Protein AF-A0A521L3Q2-F1 (afdb_monomer)

Foldseek 3Di:
DPDPVVVVVVVVVVVVPPCPVPDPPDPDDDDAPVCVVCCVVVVDPDPVVVADPDHDDDPDDPDPPPDDDHDDDDDDDDPDPVCVCVVVVVPDWDQWDADPVRDIDGTPDPDDDDD

Solvent-accessible surface area (backbone atoms only — not comparable to full-atom values): 8146 Å² total; per-residue (Å²): 144,87,64,71,67,64,54,54,55,54,54,56,59,61,67,68,66,56,74,88,77,67,66,78,79,75,74,84,81,76,74,57,76,94,47,46,66,41,35,74,72,64,79,34,78,54,59,81,76,69,53,62,97,80,65,91,76,86,86,76,63,98,56,94,79,60,83,84,78,91,79,89,80,90,88,77,92,68,97,47,86,78,53,60,60,51,57,58,71,75,68,64,85,50,57,63,43,67,48,99,86,69,43,83,40,60,53,78,36,94,69,85,81,86,132

Mean predicted aligned error: 10.84 Å

Secondary structure (DSSP, 8-state):
--SHHHHHHHHHHHHS--GGG-PPPPPPPPPPGGGHHHHHTTSS--HHHHS-SS-------SSTT-SPPS--------S-GGGGGHHHHHS---SEEE-TTS-EEESSSS-----

Sequence (115 aa):
MMKRRALTTALLLGLAAGPALAADPLPAMKETPSLAEQVKSGALPAVDKRIPQQPQVVKQFYGGDGPGQQGGQLNMLVASARDTRLMTIYSYTRLIVHDPDFKLKSDILESYTDK

Radius of gyration: 23.36 Å; Cα contacts (8 Å, |Δi|>4): 47; chains: 1; bounding box: 37×84×39 Å

pLDDT: mean 82.47, std 15.91, range [48.72, 98.25]

Structure (mmCIF, N/CA/C/O backbone):
data_AF-A0A521L3Q2-F1
#
_entry.id   AF-A0A521L3Q2-F1
#
loop_
_atom_site.group_PDB
_atom_site.id
_atom_site.type_symbol
_atom_site.label_atom_id
_atom_site.label_alt_id
_atom_site.label_comp_id
_atom_site.label_asym_id
_atom_site.label_entity_id
_atom_site.label_seq_id
_atom_site.pdbx_PDB_ins_code
_atom_site.Cartn_x
_atom_site.Cartn_y
_atom_site.Cartn_z
_atom_site.occupancy
_atom_site.B_iso_or_equiv
_atom_site.auth_seq_id
_atom_site.auth_comp_id
_atom_site.auth_asym_id
_atom_site.auth_atom_id
_atom_site.pdbx_PDB_model_num
ATOM 1 N N . MET A 1 1 ? -6.555 -62.431 17.853 1.00 50.84 1 MET A N 1
ATOM 2 C CA . MET A 1 1 ? -5.619 -62.106 16.749 1.00 50.84 1 MET A CA 1
ATOM 3 C C . MET A 1 1 ? -6.270 -61.169 15.710 1.00 50.84 1 MET A C 1
ATOM 5 O O . MET A 1 1 ? -6.278 -61.483 14.536 1.00 50.84 1 MET A O 1
ATOM 9 N N . MET A 1 2 ? -6.802 -60.000 16.112 1.00 52.44 2 MET A N 1
ATOM 10 C CA . MET A 1 2 ? -7.461 -59.015 15.216 1.00 52.44 2 MET A CA 1
ATOM 11 C C . MET A 1 2 ? -7.287 -57.573 15.750 1.00 52.44 2 MET A C 1
ATOM 13 O O . MET A 1 2 ? -8.254 -56.875 16.012 1.00 52.44 2 MET A O 1
ATOM 17 N N . LYS A 1 3 ? -6.047 -57.128 16.002 1.00 56.25 3 LYS A N 1
ATOM 18 C CA . LYS A 1 3 ? -5.762 -55.724 16.399 1.00 56.25 3 LYS A CA 1
ATOM 19 C C . LYS A 1 3 ? -4.615 -55.061 15.624 1.00 56.25 3 LYS A C 1
ATOM 21 O O . LYS A 1 3 ? -4.446 -53.854 15.694 1.00 56.25 3 LYS A O 1
ATOM 26 N N . ARG A 1 4 ? -3.855 -55.828 14.829 1.00 55.00 4 ARG A N 1
ATOM 27 C CA . ARG A 1 4 ? -2.707 -55.317 14.053 1.00 55.00 4 ARG A CA 1
ATOM 28 C C . ARG A 1 4 ? -3.101 -54.684 12.711 1.00 55.00 4 ARG A C 1
ATOM 30 O O . ARG A 1 4 ? -2.401 -53.798 12.241 1.00 55.00 4 ARG A O 1
ATOM 37 N N . ARG A 1 5 ? -4.234 -55.104 12.129 1.00 52.97 5 ARG A N 1
ATOM 38 C CA . ARG A 1 5 ? -4.758 -54.574 10.854 1.00 52.97 5 ARG A CA 1
ATOM 39 C C . ARG A 1 5 ? -5.469 -53.224 11.010 1.00 52.97 5 ARG A C 1
ATOM 41 O O . ARG A 1 5 ? -5.335 -52.372 10.153 1.00 52.97 5 ARG A O 1
ATOM 48 N N . ALA A 1 6 ? -6.145 -52.997 12.139 1.00 53.88 6 ALA A N 1
ATOM 49 C CA . ALA A 1 6 ? -6.773 -51.705 12.435 1.00 53.88 6 ALA A CA 1
ATOM 50 C C . ALA A 1 6 ? -5.733 -50.595 12.688 1.00 53.88 6 ALA A C 1
ATOM 52 O O . ALA A 1 6 ? -5.931 -49.452 12.291 1.00 53.88 6 ALA A O 1
ATOM 53 N N . LEU A 1 7 ? -4.595 -50.951 13.295 1.00 54.06 7 LEU A N 1
ATOM 54 C CA . LEU A 1 7 ? -3.506 -50.016 13.583 1.00 54.06 7 LEU A CA 1
ATOM 55 C C . LEU A 1 7 ? -2.762 -49.570 12.310 1.00 54.06 7 LEU A C 1
ATOM 57 O O . LEU A 1 7 ? -2.320 -48.431 12.220 1.00 54.06 7 LEU A O 1
ATOM 61 N N . THR A 1 8 ? -2.653 -50.449 11.308 1.00 54.25 8 THR A N 1
ATOM 62 C CA . THR A 1 8 ? -1.982 -50.149 10.031 1.00 54.25 8 THR A CA 1
ATOM 63 C C . THR A 1 8 ? -2.840 -49.278 9.113 1.00 54.25 8 THR A C 1
ATOM 65 O O . THR A 1 8 ? -2.302 -48.382 8.467 1.00 54.25 8 THR A O 1
ATOM 68 N N . THR A 1 9 ? -4.166 -49.447 9.113 1.00 54.66 9 THR A N 1
ATOM 69 C CA . THR A 1 9 ? -5.074 -48.558 8.366 1.00 54.66 9 THR A CA 1
ATOM 70 C C . THR A 1 9 ? -5.134 -47.148 8.968 1.00 54.66 9 THR A C 1
ATOM 72 O O . THR A 1 9 ? -5.147 -46.172 8.225 1.00 54.66 9 THR A O 1
ATOM 75 N N . ALA A 1 10 ? -5.096 -47.011 10.300 1.00 55.41 10 ALA A N 1
ATOM 76 C CA . ALA A 1 10 ? -5.070 -45.702 10.962 1.00 55.41 10 ALA A CA 1
ATOM 77 C C . ALA A 1 10 ? -3.759 -44.927 10.710 1.00 55.41 10 ALA A C 1
ATOM 79 O O . ALA A 1 10 ? -3.780 -43.708 10.557 1.00 55.41 10 ALA A O 1
ATOM 80 N N . LEU A 1 11 ? -2.627 -45.632 10.603 1.00 54.66 11 LEU A N 1
ATOM 81 C CA . LEU A 1 11 ? -1.327 -45.022 10.312 1.00 54.66 11 LEU A CA 1
ATOM 82 C C . LEU A 1 11 ? -1.213 -44.545 8.851 1.00 54.66 11 LEU A C 1
ATOM 84 O O . LEU A 1 11 ? -0.593 -43.518 8.587 1.00 54.66 11 LEU A O 1
ATOM 88 N N . LEU A 1 12 ? -1.861 -45.243 7.910 1.00 53.38 12 LEU A N 1
ATOM 89 C CA . LEU A 1 12 ? -1.914 -44.853 6.494 1.00 53.38 12 LEU A CA 1
ATOM 90 C C . LEU A 1 12 ? -2.862 -43.670 6.227 1.00 53.38 12 LEU A C 1
ATOM 92 O O . LEU A 1 12 ? -2.578 -42.870 5.340 1.00 53.38 12 LEU A O 1
ATOM 96 N N . LEU A 1 13 ? -3.933 -43.499 7.015 1.00 54.69 13 LEU A N 1
ATOM 97 C CA . LEU A 1 13 ? -4.765 -42.286 6.957 1.00 54.69 13 LEU A CA 1
ATOM 98 C C . LEU A 1 13 ? -4.086 -41.061 7.592 1.00 54.69 13 LEU A C 1
ATOM 100 O O . LEU A 1 13 ? -4.326 -39.944 7.142 1.00 54.69 13 LEU A O 1
ATOM 104 N N . GLY A 1 14 ? -3.219 -41.253 8.592 1.00 52.31 14 GLY A N 1
ATOM 105 C CA . GLY A 1 14 ? -2.440 -40.163 9.192 1.00 52.31 14 GLY A CA 1
ATOM 106 C C . GLY A 1 14 ? -1.348 -39.605 8.272 1.00 52.31 14 GLY A C 1
ATOM 107 O O . GLY A 1 14 ? -1.064 -38.413 8.321 1.00 52.31 14 GLY A O 1
ATOM 108 N N . LEU A 1 15 ? -0.769 -40.438 7.397 1.00 54.28 15 LEU A N 1
ATOM 109 C CA . LEU A 1 15 ? 0.277 -40.027 6.446 1.00 54.28 15 LEU A CA 1
ATOM 110 C C . LEU A 1 15 ? -0.263 -39.397 5.149 1.00 54.28 15 LEU A C 1
ATOM 112 O O . LEU A 1 15 ? 0.497 -38.760 4.424 1.00 54.28 15 LEU A O 1
ATOM 116 N N . ALA A 1 16 ? -1.554 -39.569 4.850 1.00 49.22 16 ALA A N 1
ATOM 117 C CA . ALA A 1 16 ? -2.207 -38.953 3.692 1.00 49.22 16 ALA A CA 1
ATOM 118 C C . ALA A 1 16 ? -2.660 -37.502 3.956 1.00 49.22 16 ALA A C 1
ATOM 120 O O . ALA A 1 16 ? -3.004 -36.785 3.017 1.00 49.22 16 ALA A O 1
ATOM 121 N N . ALA A 1 17 ? -2.616 -37.043 5.211 1.00 49.03 17 ALA A N 1
ATOM 122 C CA . ALA A 1 17 ? -2.734 -35.632 5.560 1.00 49.03 17 ALA A CA 1
ATOM 123 C C . ALA A 1 17 ? -1.391 -34.929 5.296 1.00 49.03 17 ALA A C 1
ATOM 125 O O . ALA A 1 17 ? -0.656 -34.567 6.213 1.00 49.03 17 ALA A O 1
ATOM 126 N N . GLY A 1 18 ? -1.041 -34.786 4.015 1.00 53.84 18 GLY A N 1
ATOM 127 C CA . GLY A 1 18 ? 0.060 -33.921 3.594 1.00 53.84 18 GLY A CA 1
ATOM 128 C C . GLY A 1 18 ? -0.156 -32.470 4.057 1.00 53.84 18 GLY A C 1
ATOM 129 O O . GLY A 1 18 ? -1.248 -32.124 4.513 1.00 53.84 18 GLY A O 1
ATOM 130 N N . PRO A 1 19 ? 0.849 -31.587 3.913 1.00 51.62 19 PRO A N 1
ATOM 131 C CA . PRO A 1 19 ? 0.855 -30.215 4.441 1.00 51.62 19 PRO A CA 1
ATOM 132 C C . PRO A 1 19 ? -0.179 -29.261 3.806 1.00 51.62 19 PRO A C 1
ATOM 134 O O . PRO A 1 19 ? -0.046 -28.050 3.922 1.00 51.62 19 PRO A O 1
ATOM 137 N N . ALA A 1 20 ? -1.250 -29.769 3.194 1.00 49.12 20 ALA A N 1
ATOM 138 C CA . ALA A 1 20 ? -2.369 -28.991 2.666 1.00 49.12 20 ALA A CA 1
ATOM 139 C C . ALA A 1 20 ? -3.070 -28.111 3.725 1.00 49.12 20 ALA A C 1
ATOM 141 O O . ALA A 1 20 ? -3.824 -27.215 3.362 1.00 49.12 20 ALA A O 1
ATOM 142 N N . LEU A 1 21 ? -2.817 -28.341 5.020 1.00 50.66 21 LEU A N 1
ATOM 143 C CA . LEU A 1 21 ? -3.310 -27.516 6.131 1.00 50.66 21 LEU A CA 1
ATOM 144 C C . LEU A 1 21 ? -2.233 -26.646 6.795 1.00 50.66 21 LEU A C 1
ATOM 146 O O . LEU A 1 21 ? -2.537 -25.925 7.742 1.00 50.66 21 LEU A O 1
ATOM 150 N N . ALA A 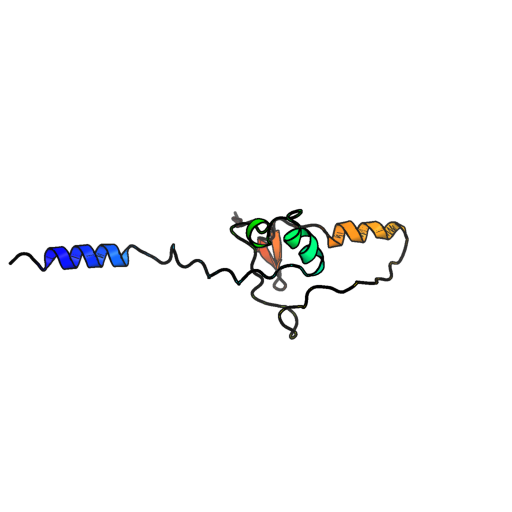1 22 ? -0.989 -26.677 6.316 1.00 48.72 22 ALA A N 1
ATOM 151 C CA . ALA A 1 22 ? 0.064 -25.783 6.786 1.00 48.72 22 ALA A CA 1
ATOM 152 C C . ALA A 1 22 ? 0.001 -24.452 6.020 1.00 48.72 22 ALA A C 1
ATOM 154 O O . ALA A 1 22 ? 0.951 -24.058 5.348 1.00 48.72 22 ALA A O 1
ATOM 155 N N . ALA A 1 23 ? -1.143 -23.767 6.089 1.00 58.88 23 ALA A N 1
ATOM 156 C CA . ALA A 1 23 ? -1.144 -22.341 5.806 1.00 58.88 23 ALA A CA 1
ATOM 157 C C . ALA A 1 23 ? -0.328 -21.672 6.920 1.00 58.88 23 ALA A C 1
ATOM 159 O O . ALA A 1 23 ? -0.607 -21.902 8.100 1.00 58.88 23 ALA A O 1
ATOM 160 N N . ASP A 1 24 ? 0.691 -20.888 6.557 1.00 62.97 24 ASP A N 1
ATOM 161 C CA . ASP A 1 24 ? 1.400 -20.046 7.522 1.00 62.97 24 ASP A CA 1
ATOM 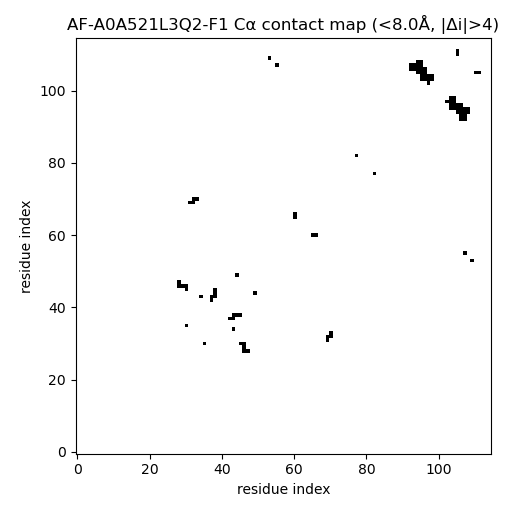162 C C . ASP A 1 24 ? 0.342 -19.262 8.321 1.00 62.97 24 ASP A C 1
ATOM 164 O O . ASP A 1 24 ? -0.524 -18.629 7.704 1.00 62.97 24 ASP A O 1
ATOM 168 N N . PRO A 1 25 ? 0.347 -19.314 9.668 1.00 67.19 25 PRO A N 1
ATOM 169 C CA . PRO A 1 25 ? -0.638 -18.588 10.450 1.00 67.19 25 PRO A CA 1
ATOM 170 C C . PRO A 1 25 ? -0.542 -17.107 10.092 1.00 67.19 25 PRO A C 1
ATOM 172 O O . PRO A 1 25 ? 0.529 -16.501 10.196 1.00 67.19 25 PRO A O 1
ATOM 175 N N . LEU A 1 26 ? -1.660 -16.533 9.640 1.00 73.94 26 LEU A N 1
ATOM 176 C CA . LEU A 1 26 ? -1.709 -15.114 9.325 1.00 73.94 26 LEU A CA 1
ATOM 177 C C . LEU A 1 26 ? -1.312 -14.313 10.572 1.00 73.94 26 LEU A C 1
ATOM 179 O O . LEU A 1 26 ? -1.755 -14.642 11.679 1.00 73.94 26 LEU A O 1
ATOM 183 N N . PRO A 1 27 ? -0.483 -13.266 10.419 1.00 81.25 27 PRO A N 1
ATOM 184 C CA . PRO A 1 27 ? -0.119 -12.424 11.544 1.00 81.25 27 PRO A CA 1
ATOM 185 C C . PRO A 1 27 ? -1.377 -11.796 12.149 1.00 81.25 27 PRO A C 1
ATOM 187 O O . PRO A 1 27 ? -2.348 -11.512 11.446 1.00 81.25 27 PRO A O 1
ATOM 190 N N . ALA A 1 28 ? -1.354 -11.558 13.462 1.00 86.81 28 ALA A N 1
ATOM 191 C CA . ALA A 1 28 ? -2.440 -10.857 14.131 1.00 86.81 28 ALA A CA 1
ATOM 192 C C . ALA A 1 28 ? -2.646 -9.484 13.475 1.00 86.81 28 ALA A C 1
ATOM 194 O O . ALA A 1 28 ? -1.728 -8.661 13.423 1.00 86.81 28 ALA A O 1
ATOM 195 N N . MET A 1 29 ? -3.852 -9.251 12.960 1.00 90.88 29 MET A N 1
ATOM 196 C CA . MET A 1 29 ? -4.160 -8.018 12.247 1.00 90.88 29 MET A CA 1
ATOM 197 C C . MET A 1 29 ? -4.175 -6.843 13.222 1.00 90.88 29 MET A C 1
ATOM 199 O O . MET A 1 29 ? -4.830 -6.886 14.265 1.00 90.88 29 MET A O 1
ATOM 203 N N . LYS A 1 30 ? -3.452 -5.780 12.871 1.00 92.31 30 LYS A N 1
ATOM 204 C CA . LYS A 1 30 ? -3.400 -4.534 13.635 1.00 92.31 30 LYS A CA 1
ATOM 205 C C . LYS A 1 30 ? -4.273 -3.490 12.951 1.00 92.31 30 LYS A C 1
ATOM 207 O O . LYS A 1 30 ? -4.126 -3.251 11.758 1.00 92.31 30 LYS A O 1
ATOM 212 N N . GLU A 1 31 ? -5.163 -2.867 13.715 1.00 94.50 31 GLU A N 1
ATOM 213 C CA . GLU A 1 31 ? -6.031 -1.809 13.199 1.00 94.50 31 GLU A CA 1
ATOM 214 C C . GLU A 1 31 ? -5.229 -0.543 12.834 1.00 94.50 31 GLU A C 1
ATOM 216 O O . GLU A 1 31 ? -4.236 -0.202 13.489 1.00 94.50 31 GLU A O 1
ATOM 221 N N . THR A 1 32 ? -5.671 0.162 11.792 1.00 94.88 32 THR A N 1
ATOM 222 C CA . THR A 1 32 ? -5.126 1.451 11.364 1.00 94.88 32 THR A CA 1
ATOM 223 C C . THR A 1 32 ? -5.585 2.543 12.340 1.00 94.88 32 THR A C 1
ATOM 225 O O . THR A 1 32 ? -6.790 2.758 12.479 1.00 94.88 32 THR A O 1
ATOM 228 N N . PRO A 1 33 ? -4.669 3.290 12.991 1.00 95.75 33 PRO A N 1
ATOM 229 C CA . PRO A 1 33 ? -5.037 4.275 14.013 1.00 95.75 33 PRO A CA 1
ATOM 230 C C . PRO A 1 33 ? -6.058 5.323 13.551 1.00 95.75 33 PRO A C 1
ATOM 232 O O . PRO A 1 33 ? -6.973 5.650 14.298 1.00 95.75 33 PRO A O 1
ATOM 235 N N . SER A 1 34 ? -5.952 5.802 12.307 1.00 95.56 34 SER A N 1
ATOM 236 C CA . SER A 1 34 ? -6.889 6.783 11.738 1.00 95.56 34 SER A CA 1
ATOM 237 C C . SER A 1 34 ? -8.302 6.237 11.498 1.00 95.56 34 SER A C 1
ATOM 239 O O . SER A 1 34 ? -9.224 7.026 11.318 1.00 95.56 34 SER A O 1
ATOM 241 N N . LEU A 1 35 ? -8.490 4.912 11.503 1.00 96.75 35 LEU A N 1
ATOM 242 C CA . LEU A 1 35 ? -9.784 4.250 11.292 1.00 96.75 35 LEU A CA 1
ATOM 243 C C . LEU A 1 35 ? -10.419 3.750 12.600 1.00 96.75 35 LEU A C 1
ATOM 245 O O . LEU A 1 35 ? -11.581 3.344 12.605 1.00 96.75 35 LEU A O 1
ATOM 249 N N . ALA A 1 36 ? -9.690 3.791 13.719 1.00 96.44 36 ALA A N 1
ATOM 250 C CA . ALA A 1 36 ? -10.103 3.172 14.978 1.00 96.44 36 ALA A CA 1
ATOM 251 C C . ALA A 1 36 ? -11.444 3.705 15.515 1.00 96.44 36 ALA A C 1
ATOM 253 O O . ALA A 1 36 ? -12.255 2.933 16.027 1.00 96.44 36 ALA A O 1
ATOM 254 N N . GLU A 1 37 ? -11.712 5.007 15.374 1.00 97.62 37 GLU A N 1
ATOM 255 C CA . GLU A 1 37 ? -12.978 5.609 15.813 1.00 97.62 37 GLU A CA 1
ATOM 256 C C . GLU A 1 37 ? -14.174 5.125 14.987 1.00 97.62 37 GLU A C 1
ATOM 258 O O . GLU A 1 37 ? -15.233 4.852 15.549 1.00 97.62 37 GLU A O 1
ATOM 263 N N . GLN A 1 38 ? -13.997 4.960 13.673 1.00 98.19 38 GLN A N 1
ATOM 264 C CA . GLN A 1 38 ? -15.037 4.452 12.773 1.00 98.19 38 GLN A CA 1
ATOM 265 C C . GLN A 1 38 ? -15.346 2.979 13.050 1.00 98.19 38 GLN A C 1
ATOM 267 O O . GLN A 1 38 ? -16.500 2.561 12.985 1.00 98.19 38 GLN A O 1
ATOM 272 N N . VAL A 1 39 ? -14.323 2.197 13.400 1.00 97.81 39 VAL A N 1
ATOM 273 C CA . VAL A 1 39 ? -14.509 0.805 13.822 1.00 97.81 39 VAL A CA 1
ATOM 274 C C . VAL A 1 39 ? -15.231 0.744 15.165 1.00 97.81 39 VAL A C 1
ATOM 276 O O . VAL A 1 39 ? -16.197 -0.002 15.316 1.00 97.81 39 VAL A O 1
ATOM 279 N N . LYS A 1 40 ? -14.829 1.580 16.130 1.00 97.38 40 LYS A N 1
ATOM 280 C CA . LYS A 1 40 ? -15.467 1.653 17.452 1.00 97.38 40 LYS A CA 1
ATOM 281 C C . LYS A 1 40 ? -16.932 2.094 17.377 1.00 97.38 40 LYS A C 1
ATOM 283 O O . LYS A 1 40 ? -17.744 1.606 18.157 1.00 97.38 40 LYS A O 1
ATOM 288 N N . SER A 1 41 ? -17.270 3.008 16.469 1.00 97.94 41 SER A N 1
ATOM 289 C CA . SER A 1 41 ? -18.649 3.471 16.270 1.00 97.94 41 SER A CA 1
ATOM 290 C C . SER A 1 41 ? -19.514 2.495 15.466 1.00 97.94 41 SER A C 1
ATOM 292 O O . SER A 1 41 ? -20.724 2.694 15.382 1.00 97.94 41 SER A O 1
ATOM 294 N N . GLY A 1 42 ? -18.919 1.451 14.877 1.00 97.44 42 GLY A N 1
ATOM 295 C CA . GLY A 1 42 ? -19.605 0.504 13.995 1.00 97.44 42 GLY A CA 1
ATOM 296 C C . GLY A 1 42 ? -19.829 1.022 12.570 1.00 97.44 42 GLY A C 1
ATOM 297 O O . GLY A 1 42 ? -20.447 0.328 11.767 1.00 97.44 42 GLY A O 1
ATOM 298 N N . ALA A 1 43 ? -19.316 2.209 12.232 1.00 98.12 43 ALA A N 1
ATOM 299 C CA . ALA A 1 43 ? -19.379 2.758 10.877 1.00 98.12 43 ALA A CA 1
ATOM 300 C C . ALA A 1 43 ? -18.469 2.007 9.888 1.00 98.12 43 ALA A C 1
ATOM 302 O O . ALA A 1 43 ? -18.704 2.052 8.680 1.00 98.12 43 ALA A O 1
ATOM 303 N 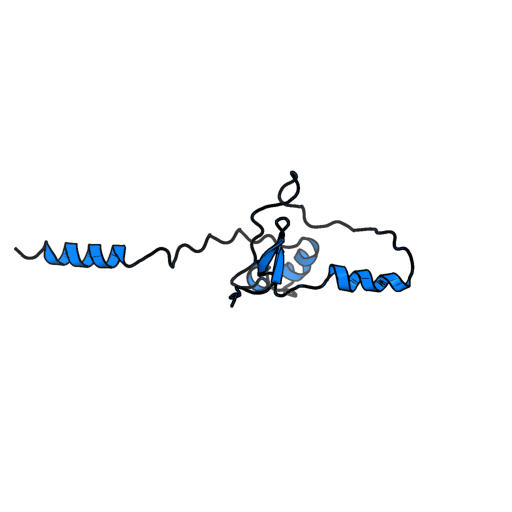N . LEU A 1 44 ? -17.438 1.318 10.389 1.00 98.25 44 LEU A N 1
ATOM 304 C CA . LEU A 1 44 ? -16.516 0.512 9.596 1.00 98.25 44 LEU A CA 1
ATOM 305 C C . LEU A 1 44 ? -16.338 -0.885 10.222 1.00 98.25 44 LEU A C 1
ATOM 307 O O . LEU A 1 44 ? -16.172 -0.984 11.438 1.00 98.25 44 LEU A O 1
ATOM 311 N N . PRO A 1 45 ? -16.324 -1.976 9.434 1.00 97.75 45 PRO A N 1
ATOM 312 C CA . PRO A 1 45 ? -15.984 -3.297 9.955 1.00 97.75 45 PRO A CA 1
ATOM 313 C C . PRO A 1 45 ? -14.551 -3.351 10.507 1.00 97.75 45 PRO A C 1
ATOM 315 O O . PRO A 1 45 ? -13.662 -2.632 10.042 1.00 97.75 45 PRO A O 1
ATOM 318 N N . ALA A 1 46 ? -14.301 -4.256 11.453 1.00 96.38 46 ALA A N 1
ATOM 319 C CA . ALA A 1 46 ? -12.955 -4.525 11.957 1.00 96.38 46 ALA A CA 1
ATOM 320 C C . ALA A 1 46 ? -11.996 -4.973 10.834 1.00 96.38 46 ALA A C 1
ATOM 322 O O . ALA A 1 46 ? -12.422 -5.501 9.803 1.00 96.38 46 ALA A O 1
ATOM 323 N N . VAL A 1 47 ? -10.692 -4.737 11.018 1.00 95.44 47 VAL A N 1
ATOM 324 C CA . VAL A 1 47 ? -9.652 -5.019 10.007 1.00 95.44 47 VAL A CA 1
ATOM 325 C C . VAL A 1 47 ? -9.676 -6.457 9.467 1.00 95.44 47 VAL A C 1
ATOM 327 O O . VAL A 1 47 ? -9.517 -6.659 8.265 1.00 95.44 47 VAL A O 1
ATOM 330 N N . ASP A 1 48 ? -9.967 -7.448 10.309 1.00 92.56 48 ASP A N 1
ATOM 331 C CA . ASP A 1 48 ? -10.054 -8.864 9.926 1.00 92.56 48 ASP A CA 1
ATOM 332 C C . ASP A 1 48 ? -11.218 -9.163 8.965 1.00 92.56 48 ASP A C 1
ATOM 334 O O . ASP A 1 48 ? -11.201 -10.176 8.271 1.00 92.56 48 ASP A O 1
ATOM 338 N N . LYS A 1 49 ? -12.229 -8.288 8.915 1.00 94.31 49 LYS A N 1
ATOM 339 C CA . LYS A 1 49 ? -13.365 -8.379 7.984 1.00 94.31 49 LYS A CA 1
ATOM 340 C C . LYS A 1 49 ? -13.162 -7.581 6.701 1.00 94.31 49 LYS A C 1
ATOM 342 O O . LYS A 1 49 ? -13.963 -7.716 5.781 1.00 94.31 49 LYS A O 1
ATOM 347 N N . ARG A 1 50 ? -12.139 -6.724 6.649 1.00 94.88 50 ARG A N 1
ATOM 348 C CA . ARG A 1 50 ? -11.844 -5.861 5.494 1.00 94.88 50 ARG A CA 1
ATOM 349 C C . ARG A 1 50 ? -10.737 -6.418 4.609 1.00 94.88 50 ARG A C 1
ATOM 351 O O . ARG A 1 50 ? -10.746 -6.176 3.407 1.00 94.88 50 ARG A O 1
ATOM 358 N N . ILE A 1 51 ? -9.779 -7.123 5.202 1.00 91.94 51 ILE A N 1
ATOM 359 C CA . ILE A 1 51 ? -8.660 -7.729 4.479 1.00 91.94 51 ILE A CA 1
ATOM 360 C C . ILE A 1 51 ? -9.143 -8.985 3.720 1.00 91.94 51 ILE A C 1
ATOM 362 O O . ILE A 1 51 ? -9.997 -9.710 4.235 1.00 91.94 51 ILE A O 1
ATOM 366 N N . PRO A 1 52 ? -8.623 -9.265 2.506 1.00 90.88 52 PRO A N 1
ATOM 367 C CA . PRO A 1 52 ? -8.913 -10.506 1.785 1.00 90.88 52 PRO A CA 1
ATOM 368 C C . PRO A 1 52 ? -8.551 -11.764 2.585 1.00 90.88 52 PRO A C 1
ATOM 370 O O . PRO A 1 52 ? -7.656 -11.739 3.425 1.00 90.88 52 PRO A O 1
ATOM 373 N N . GLN A 1 53 ? -9.192 -12.894 2.273 1.00 88.31 53 GLN A N 1
ATOM 374 C CA . GLN A 1 53 ? -8.913 -14.174 2.949 1.00 88.31 53 GLN A CA 1
ATOM 375 C C . GLN A 1 53 ? -7.450 -14.622 2.791 1.00 88.31 53 GLN A C 1
ATOM 377 O O . GLN A 1 53 ? -6.875 -15.185 3.718 1.00 88.31 53 GLN A O 1
ATOM 382 N N . GLN A 1 54 ? -6.850 -14.338 1.633 1.00 87.81 54 GLN A N 1
ATOM 383 C CA . GLN A 1 54 ? -5.440 -14.577 1.335 1.00 87.81 54 GLN A CA 1
ATOM 384 C C . GLN A 1 54 ? -4.734 -13.234 1.101 1.00 87.81 54 GLN A C 1
ATOM 386 O O . GLN A 1 54 ? -4.643 -12.766 -0.035 1.00 87.81 54 GLN A O 1
ATOM 391 N N . PRO A 1 55 ? -4.279 -12.554 2.164 1.00 90.19 55 PRO A N 1
ATOM 392 C CA . PRO A 1 55 ? -3.533 -11.317 2.012 1.00 90.19 55 PRO A CA 1
ATOM 393 C C . PRO A 1 55 ? -2.112 -11.586 1.508 1.00 90.19 55 PRO A C 1
ATOM 395 O O . PRO A 1 55 ? -1.478 -12.577 1.874 1.00 90.19 55 PRO A O 1
ATOM 398 N N . GLN A 1 56 ? -1.564 -10.645 0.741 1.00 88.31 56 GLN A N 1
ATOM 399 C CA . GLN A 1 56 ? -0.138 -10.629 0.435 1.00 88.31 56 GLN A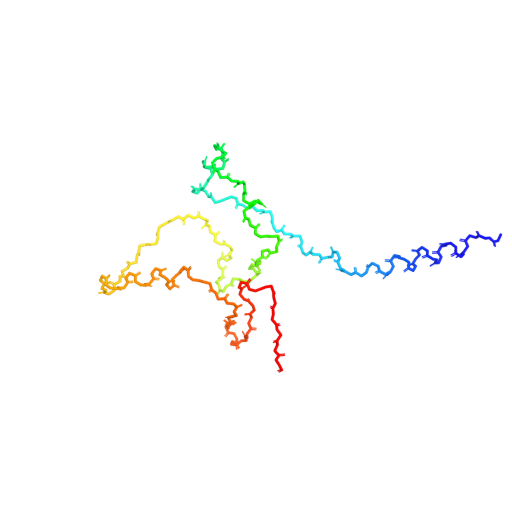 CA 1
ATOM 400 C C . GLN A 1 56 ? 0.645 -10.266 1.706 1.00 88.31 56 GLN A C 1
ATOM 402 O O . GLN A 1 56 ? 0.509 -9.167 2.247 1.00 88.31 56 GLN A O 1
ATOM 407 N N . VAL A 1 57 ? 1.470 -11.193 2.197 1.00 88.69 57 VAL A N 1
ATOM 408 C CA . VAL A 1 57 ? 2.300 -10.982 3.391 1.00 88.69 57 VAL A CA 1
ATOM 409 C C . VAL A 1 57 ? 3.717 -10.601 2.974 1.00 88.69 57 VAL A C 1
ATOM 411 O O . VAL A 1 57 ? 4.448 -11.405 2.395 1.00 88.69 57 VAL A O 1
ATOM 414 N N . VAL A 1 58 ? 4.131 -9.379 3.309 1.00 86.94 58 VAL A N 1
ATOM 415 C CA . VAL A 1 58 ? 5.504 -8.907 3.090 1.00 86.94 58 VAL A CA 1
ATOM 416 C C . VAL A 1 58 ? 6.426 -9.540 4.136 1.00 86.94 58 VAL A C 1
ATOM 418 O O . VAL A 1 58 ? 6.379 -9.183 5.311 1.00 86.94 58 VAL A O 1
ATOM 421 N N . LYS A 1 59 ? 7.255 -10.502 3.709 1.00 84.62 59 LYS A N 1
ATOM 422 C CA . LYS A 1 59 ? 8.201 -11.232 4.581 1.00 84.62 59 LYS A CA 1
ATOM 423 C C . LYS A 1 59 ? 9.594 -10.599 4.640 1.00 84.62 59 LYS A C 1
ATOM 425 O O . LYS A 1 59 ? 10.328 -10.834 5.593 1.00 84.62 59 LYS A O 1
ATOM 430 N N . GLN A 1 60 ? 9.961 -9.816 3.628 1.00 83.75 60 GLN A N 1
ATOM 431 C CA . GLN A 1 60 ? 11.275 -9.197 3.512 1.00 83.75 60 GLN A CA 1
ATOM 432 C C . GLN A 1 60 ? 11.114 -7.703 3.245 1.00 83.75 60 GLN A C 1
ATOM 434 O O . GLN A 1 60 ? 10.386 -7.300 2.340 1.00 83.75 60 GLN A O 1
ATOM 439 N N . PHE A 1 61 ? 11.808 -6.894 4.038 1.00 83.56 61 PHE A N 1
ATOM 440 C CA . PHE A 1 61 ? 11.885 -5.450 3.866 1.00 83.56 61 PHE A CA 1
ATOM 441 C C . PHE A 1 61 ? 13.219 -5.117 3.201 1.00 83.56 61 PHE A C 1
ATOM 443 O O . PHE A 1 61 ? 14.246 -5.703 3.536 1.00 83.56 61 PHE A O 1
ATOM 450 N N . TYR A 1 62 ? 13.210 -4.185 2.249 1.00 73.69 62 TYR A N 1
ATOM 451 C CA . TYR A 1 62 ? 14.435 -3.762 1.561 1.00 73.69 62 TYR A CA 1
ATOM 452 C C . TYR A 1 62 ? 15.302 -2.804 2.400 1.00 73.69 62 TYR A C 1
ATOM 454 O O . TYR A 1 62 ? 16.448 -2.556 2.042 1.00 73.69 62 TYR A O 1
ATOM 462 N N . GLY A 1 63 ? 14.778 -2.290 3.519 1.00 74.50 63 GLY A N 1
ATOM 463 C CA . GLY A 1 63 ? 15.516 -1.498 4.506 1.00 74.50 63 GLY A CA 1
ATOM 464 C C . GLY A 1 63 ? 15.832 -2.293 5.777 1.00 74.50 63 GLY A C 1
ATOM 465 O O . GLY A 1 63 ? 15.155 -3.271 6.093 1.00 74.50 63 GLY A O 1
ATOM 466 N N . GLY A 1 64 ? 16.844 -1.850 6.528 1.00 78.88 64 GLY A N 1
ATOM 467 C CA . GLY A 1 64 ? 17.235 -2.461 7.808 1.00 78.88 64 GLY A CA 1
ATOM 468 C C . GLY A 1 64 ? 16.278 -2.172 8.970 1.00 78.88 64 GLY A C 1
ATOM 469 O O . GLY A 1 64 ? 16.384 -2.802 10.017 1.00 78.88 64 GLY A O 1
ATOM 470 N N . ASP A 1 65 ? 15.330 -1.253 8.780 1.00 83.94 65 ASP A N 1
ATOM 471 C CA . ASP A 1 65 ? 14.453 -0.739 9.841 1.00 83.94 65 ASP A CA 1
ATOM 472 C C . ASP A 1 65 ? 13.256 -1.656 10.153 1.00 83.94 65 ASP A C 1
ATOM 474 O O . ASP A 1 65 ? 12.482 -1.391 11.073 1.00 83.94 65 ASP A O 1
ATOM 478 N N . GLY A 1 66 ? 13.104 -2.757 9.408 1.00 86.44 66 GLY A N 1
ATOM 479 C CA . GLY A 1 66 ? 12.047 -3.741 9.631 1.00 86.44 66 GLY A CA 1
ATOM 480 C C . GLY A 1 66 ? 10.632 -3.189 9.374 1.00 86.44 66 GLY A C 1
ATOM 481 O O . GLY A 1 66 ? 10.445 -2.363 8.477 1.00 86.44 66 GLY A O 1
ATOM 482 N N . PRO A 1 67 ? 9.601 -3.677 10.095 1.00 87.62 67 PRO A N 1
ATOM 483 C CA . PRO A 1 67 ? 8.222 -3.245 9.889 1.00 87.62 67 PRO A CA 1
ATOM 484 C C . PRO A 1 67 ? 8.000 -1.789 10.328 1.00 87.62 67 PRO A C 1
ATOM 486 O O . PRO A 1 67 ? 8.365 -1.388 11.431 1.00 87.62 67 PRO A O 1
ATOM 489 N N . GL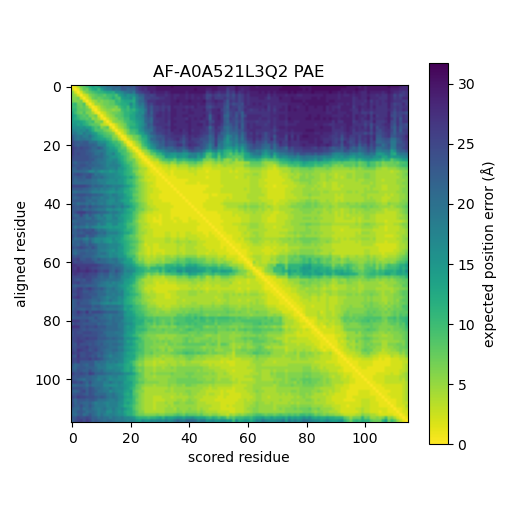Y A 1 68 ? 7.331 -1.007 9.477 1.00 88.88 68 GLY A N 1
ATOM 490 C CA . GLY A 1 68 ? 7.040 0.404 9.739 1.00 88.88 68 GLY A CA 1
ATOM 491 C C . GLY A 1 68 ? 5.962 0.657 10.803 1.00 88.88 68 GLY A C 1
ATOM 492 O O . GLY A 1 68 ? 5.200 -0.231 11.196 1.00 88.88 68 GLY A O 1
ATOM 493 N N . GLN A 1 69 ? 5.860 1.917 11.236 1.00 90.06 69 GLN A N 1
ATOM 494 C CA . GLN A 1 69 ? 4.789 2.403 12.113 1.00 90.06 69 GLN A CA 1
ATOM 495 C C . GLN A 1 69 ? 3.698 3.109 11.297 1.00 90.06 69 GLN A C 1
ATOM 497 O O . GLN A 1 69 ? 3.986 3.862 10.374 1.00 90.06 69 GLN A O 1
ATOM 502 N N . GLN A 1 70 ? 2.433 2.859 11.640 1.00 92.75 70 GLN A N 1
ATOM 503 C CA . GLN A 1 70 ? 1.280 3.454 10.959 1.00 92.75 70 GLN A CA 1
ATOM 504 C C . GLN A 1 70 ? 1.088 4.919 11.374 1.00 92.75 70 GLN A C 1
ATOM 506 O O . GLN A 1 70 ? 1.057 5.216 12.568 1.00 92.75 70 GLN A O 1
ATOM 511 N N . GLY A 1 71 ? 0.868 5.803 10.398 1.00 92.56 71 GLY A N 1
ATOM 512 C CA . GLY A 1 71 ? 0.554 7.218 10.612 1.00 92.56 71 GLY A CA 1
ATOM 513 C C . GLY A 1 71 ? 1.533 8.171 9.922 1.00 92.56 71 GLY A C 1
ATOM 514 O O . GLY A 1 71 ? 2.345 7.761 9.098 1.00 92.56 71 GLY A O 1
ATOM 515 N N . GLY A 1 72 ? 1.440 9.456 10.275 1.00 93.19 72 GLY A N 1
ATOM 516 C CA . GLY A 1 72 ? 2.262 10.529 9.708 1.00 93.19 72 GLY A CA 1
ATOM 517 C C . GLY A 1 72 ? 1.639 11.220 8.491 1.00 93.19 72 GLY A C 1
ATOM 518 O O . GLY A 1 72 ? 0.534 10.893 8.059 1.00 93.19 72 GLY A O 1
ATOM 519 N N . GLN A 1 73 ? 2.348 12.222 7.966 1.00 92.69 73 GLN A N 1
ATOM 520 C CA . GLN A 1 73 ? 1.977 12.967 6.761 1.00 92.69 73 GLN A CA 1
ATOM 521 C C . GLN A 1 73 ? 3.199 13.094 5.853 1.00 92.69 73 GLN A C 1
ATOM 523 O O . GLN A 1 73 ? 4.268 13.511 6.299 1.00 92.69 73 GLN A O 1
ATOM 528 N N . LEU A 1 74 ? 3.034 12.737 4.579 1.00 89.50 74 LEU A N 1
ATOM 529 C CA . LEU A 1 74 ? 4.085 12.840 3.575 1.00 89.50 74 LEU A CA 1
ATOM 530 C C . LEU A 1 74 ? 3.954 14.175 2.831 1.00 89.50 74 LEU A C 1
ATOM 532 O O . LEU A 1 74 ? 3.115 14.320 1.944 1.00 89.50 74 LEU A O 1
ATOM 536 N N . ASN A 1 75 ? 4.793 15.146 3.191 1.00 91.00 75 ASN A N 1
ATOM 537 C CA . ASN A 1 75 ? 4.864 16.441 2.514 1.00 91.00 75 ASN A CA 1
ATOM 538 C C . ASN A 1 75 ? 5.908 16.380 1.392 1.00 91.00 75 ASN A C 1
ATOM 540 O O . ASN A 1 75 ? 7.101 16.257 1.665 1.00 91.00 75 ASN A O 1
ATOM 544 N N . MET A 1 76 ? 5.463 16.455 0.135 1.00 88.94 76 MET A N 1
ATOM 545 C CA . MET A 1 76 ? 6.331 16.344 -1.044 1.00 88.94 76 MET A CA 1
ATOM 546 C C . MET A 1 76 ? 6.354 17.638 -1.849 1.00 88.94 76 MET A C 1
ATOM 548 O O . MET A 1 76 ? 5.310 18.230 -2.120 1.00 88.94 76 MET A O 1
ATOM 552 N N . LEU A 1 77 ? 7.546 18.027 -2.300 1.00 92.50 77 LEU A N 1
ATOM 553 C CA . LEU A 1 77 ? 7.702 19.025 -3.352 1.00 92.50 77 LEU A CA 1
ATOM 554 C C . LEU A 1 77 ? 7.472 18.353 -4.707 1.00 92.50 77 LEU A C 1
ATOM 556 O O . LEU A 1 77 ? 8.030 17.294 -4.986 1.00 92.50 77 LEU A O 1
ATOM 560 N N . VAL A 1 78 ? 6.666 18.985 -5.554 1.00 91.56 78 VAL A N 1
ATOM 561 C CA . VAL A 1 78 ? 6.422 18.552 -6.934 1.00 91.56 78 VAL A CA 1
ATOM 562 C C . VAL A 1 78 ? 6.804 19.677 -7.890 1.00 91.56 78 VAL A C 1
ATOM 564 O O . VAL A 1 78 ? 6.738 20.849 -7.524 1.00 91.56 78 VAL A O 1
ATOM 567 N N . ALA A 1 79 ? 7.229 19.333 -9.108 1.00 93.88 79 ALA A N 1
ATOM 568 C CA . ALA A 1 79 ? 7.764 20.315 -10.051 1.00 93.88 79 ALA A CA 1
ATOM 569 C C . ALA A 1 79 ? 6.685 21.273 -10.581 1.00 93.88 79 ALA A C 1
ATOM 571 O O . ALA A 1 79 ? 6.967 22.441 -10.849 1.00 93.88 79 ALA A O 1
ATOM 572 N N . SER A 1 80 ? 5.449 20.796 -10.738 1.00 94.06 80 SER A N 1
ATOM 573 C CA . SER A 1 80 ? 4.345 21.606 -11.248 1.00 94.06 80 SER A CA 1
ATOM 574 C C . SER A 1 80 ? 2.988 21.168 -10.701 1.00 94.06 80 SER A C 1
ATOM 576 O O . SER A 1 80 ? 2.800 20.029 -10.278 1.00 94.06 80 SER A O 1
ATOM 578 N N . ALA A 1 81 ? 1.985 22.040 -10.817 1.00 88.12 81 ALA A N 1
ATOM 579 C CA . ALA A 1 81 ? 0.600 21.699 -10.490 1.00 88.12 81 ALA A CA 1
ATOM 580 C C . ALA A 1 81 ? 0.029 20.552 -11.354 1.00 88.12 81 ALA A C 1
ATOM 582 O O . ALA A 1 81 ? -0.922 19.891 -10.947 1.00 88.12 81 ALA A O 1
ATOM 583 N N . ARG A 1 82 ? 0.601 20.283 -12.539 1.00 88.62 82 ARG A N 1
ATOM 584 C CA . ARG A 1 82 ? 0.187 19.148 -13.386 1.00 88.62 82 ARG A CA 1
ATOM 585 C C . ARG A 1 82 ? 0.707 17.803 -12.875 1.00 88.62 82 ARG A C 1
ATOM 587 O O . ARG A 1 82 ? 0.215 16.761 -13.303 1.00 88.62 82 ARG A O 1
ATOM 594 N N . ASP A 1 83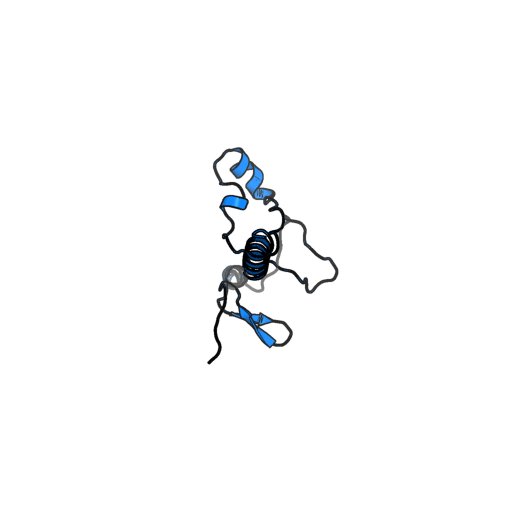 ? 1.657 17.803 -11.942 1.00 90.69 83 ASP A N 1
ATOM 595 C CA . ASP A 1 83 ? 2.175 16.578 -11.333 1.00 90.69 83 ASP A CA 1
ATOM 596 C C . ASP A 1 83 ? 1.249 15.999 -10.255 1.00 90.69 83 ASP A C 1
ATOM 598 O O . ASP A 1 83 ? 1.584 15.004 -9.622 1.00 90.69 83 ASP A O 1
ATOM 602 N N . THR A 1 84 ? 0.025 16.516 -10.115 1.00 85.50 84 THR A N 1
ATOM 603 C CA . THR A 1 84 ? -1.061 15.837 -9.384 1.00 85.50 84 THR A CA 1
ATOM 604 C C . THR A 1 84 ? -1.307 14.410 -9.883 1.00 85.50 84 THR A C 1
ATOM 606 O O . THR A 1 84 ? -1.704 13.553 -9.097 1.00 85.50 84 THR A O 1
ATOM 609 N N . ARG A 1 85 ? -0.967 14.102 -11.145 1.00 87.75 85 ARG A N 1
ATOM 610 C CA . ARG A 1 85 ? -0.944 12.732 -11.699 1.00 87.75 85 ARG A CA 1
ATOM 611 C C . ARG A 1 85 ? -0.061 11.750 -10.913 1.00 87.75 85 ARG A C 1
ATOM 613 O O . ARG A 1 85 ? -0.273 10.543 -11.007 1.00 87.75 85 ARG A O 1
ATOM 620 N N . LEU A 1 86 ? 0.907 12.240 -10.131 1.00 88.62 86 LEU A N 1
ATOM 621 C CA . LEU A 1 86 ? 1.703 11.404 -9.227 1.00 88.62 86 LEU A CA 1
ATOM 622 C C . LEU A 1 86 ? 0.820 10.686 -8.200 1.00 88.62 86 LEU A C 1
ATOM 624 O O . LEU A 1 86 ? 1.148 9.576 -7.802 1.00 88.62 86 LEU A O 1
ATOM 628 N N . MET A 1 87 ? -0.334 11.253 -7.829 1.00 85.81 87 MET A N 1
ATOM 629 C CA . MET A 1 87 ? -1.279 10.593 -6.920 1.00 85.81 87 MET A CA 1
ATOM 630 C C . MET A 1 87 ? -1.804 9.274 -7.488 1.00 85.81 87 MET A C 1
ATOM 632 O O . MET A 1 87 ? -1.907 8.289 -6.761 1.00 85.81 87 MET A O 1
ATOM 636 N N . THR A 1 88 ? -2.068 9.217 -8.795 1.00 87.69 88 THR A N 1
ATOM 637 C CA . THR A 1 88 ? -2.461 7.972 -9.468 1.00 87.69 88 THR A CA 1
ATOM 638 C C . THR A 1 88 ? -1.306 6.973 -9.493 1.00 87.69 88 THR A C 1
ATOM 640 O O . THR A 1 88 ? -1.518 5.786 -9.272 1.00 87.69 88 THR A O 1
ATOM 643 N N . ILE A 1 89 ? -0.075 7.450 -9.696 1.00 86.25 89 ILE A N 1
ATOM 644 C CA . ILE A 1 89 ? 1.131 6.608 -9.713 1.00 86.25 89 ILE A CA 1
ATOM 645 C C . ILE A 1 89 ? 1.446 6.038 -8.321 1.00 86.25 89 ILE A C 1
ATOM 647 O O . ILE A 1 89 ? 1.952 4.929 -8.221 1.00 86.25 89 ILE A O 1
ATOM 651 N N . TYR A 1 90 ? 1.127 6.738 -7.235 1.00 86.56 90 TYR A N 1
ATOM 652 C CA . TYR A 1 90 ? 1.331 6.195 -5.888 1.00 86.56 90 TYR A CA 1
ATOM 653 C C . TYR A 1 90 ? 0.186 5.307 -5.392 1.00 86.56 90 TYR A C 1
ATOM 655 O O . TYR A 1 90 ? 0.355 4.622 -4.389 1.00 86.56 90 TYR A O 1
ATOM 663 N N . SER A 1 91 ? -0.957 5.291 -6.086 1.00 86.94 91 SER A N 1
ATOM 664 C CA . SER A 1 91 ? -2.176 4.611 -5.619 1.00 86.94 91 SER A CA 1
ATOM 665 C C . SER A 1 91 ? -2.641 3.463 -6.520 1.00 86.94 91 SER A C 1
ATOM 667 O O . SER A 1 91 ? -3.737 2.943 -6.317 1.00 86.94 91 SER A O 1
ATOM 669 N N . TYR A 1 92 ? -1.864 3.077 -7.536 1.00 89.38 92 TYR A N 1
ATOM 670 C CA . TYR A 1 92 ? -2.214 1.948 -8.400 1.00 89.38 92 TYR A CA 1
ATOM 671 C C . TYR A 1 92 ? -1.638 0.627 -7.878 1.00 89.38 92 TYR A C 1
ATOM 673 O O . TYR A 1 92 ? -0.681 0.593 -7.108 1.00 89.38 92 TYR A O 1
ATOM 681 N N . THR A 1 93 ? -2.218 -0.471 -8.351 1.00 90.12 93 THR A N 1
ATOM 682 C CA . THR A 1 93 ? -1.752 -1.842 -8.123 1.00 90.12 93 THR A CA 1
ATOM 683 C C . THR A 1 93 ? -1.531 -2.536 -9.467 1.00 90.12 93 THR A C 1
ATOM 685 O O . THR A 1 93 ? -2.130 -2.137 -10.473 1.00 90.12 93 THR A O 1
ATOM 688 N N . ARG A 1 94 ? -0.651 -3.541 -9.521 1.00 93.00 94 ARG A N 1
ATOM 689 C CA . ARG A 1 94 ? -0.362 -4.315 -10.740 1.00 93.00 94 ARG A CA 1
ATOM 690 C C . ARG A 1 94 ? -0.862 -5.742 -10.572 1.00 93.00 94 ARG A C 1
ATOM 692 O O . ARG A 1 94 ? -1.144 -6.196 -9.471 1.00 93.00 94 ARG A O 1
ATOM 699 N N . LEU A 1 95 ? -0.935 -6.469 -11.683 1.00 94.50 95 LEU A N 1
ATOM 700 C CA . LEU A 1 95 ? -1.160 -7.916 -11.662 1.00 94.50 95 LEU A CA 1
ATOM 701 C C . LEU A 1 95 ? 0.144 -8.679 -11.392 1.00 94.50 95 LEU A C 1
ATOM 703 O O . LEU A 1 95 ? 0.177 -9.607 -10.587 1.00 94.50 95 LEU A O 1
ATOM 707 N N . ILE A 1 96 ? 1.217 -8.257 -12.063 1.00 94.69 96 ILE A N 1
ATOM 708 C CA . ILE A 1 96 ? 2.554 -8.850 -12.014 1.00 94.69 96 ILE A CA 1
ATOM 709 C C . ILE A 1 96 ? 3.574 -7.707 -11.918 1.00 94.69 96 ILE A C 1
ATOM 711 O O . ILE A 1 96 ? 3.391 -6.642 -12.518 1.00 94.69 96 ILE A O 1
ATOM 715 N N . VAL A 1 97 ? 4.641 -7.919 -11.152 1.00 92.69 97 VAL A N 1
ATOM 716 C CA . VAL A 1 97 ? 5.712 -6.959 -10.859 1.00 92.69 97 VAL A CA 1
ATOM 717 C C . VAL A 1 97 ? 7.083 -7.631 -10.980 1.00 92.69 97 VAL A C 1
ATOM 719 O O . VAL A 1 97 ? 7.187 -8.847 -10.870 1.00 92.69 97 VAL A O 1
ATOM 722 N N . HIS A 1 98 ? 8.136 -6.844 -11.203 1.00 92.50 98 HIS A N 1
ATOM 723 C CA . HIS A 1 98 ? 9.517 -7.301 -11.056 1.00 92.50 98 HIS A CA 1
ATOM 724 C C . HIS A 1 98 ? 10.009 -7.083 -9.623 1.00 92.50 98 HIS A C 1
ATOM 726 O O . HIS A 1 98 ? 9.884 -5.976 -9.091 1.00 92.50 98 HIS A O 1
ATOM 732 N N . ASP A 1 99 ? 10.601 -8.110 -9.020 1.00 89.56 99 ASP A N 1
ATOM 733 C CA . ASP A 1 99 ? 11.421 -7.928 -7.822 1.00 89.56 99 ASP A CA 1
ATOM 734 C C . ASP A 1 99 ? 12.775 -7.256 -8.171 1.00 89.56 99 A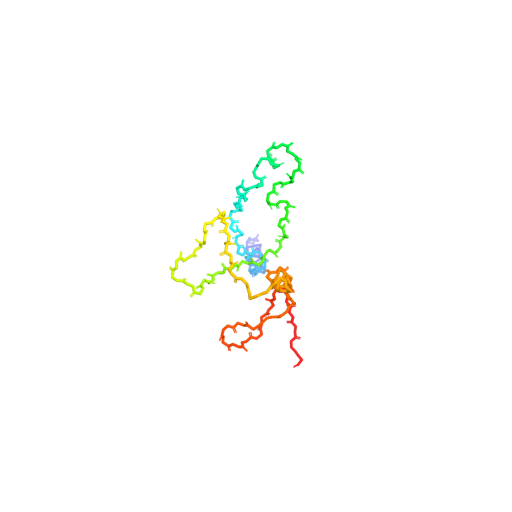SP A C 1
ATOM 736 O O . ASP A 1 99 ? 13.070 -7.023 -9.349 1.00 89.56 99 ASP A O 1
ATOM 740 N N . PRO A 1 100 ? 13.614 -6.899 -7.181 1.00 87.56 100 PRO A N 1
ATOM 741 C CA . PRO A 1 100 ? 14.912 -6.270 -7.442 1.00 87.56 100 PRO A CA 1
ATOM 742 C C . PRO A 1 100 ? 15.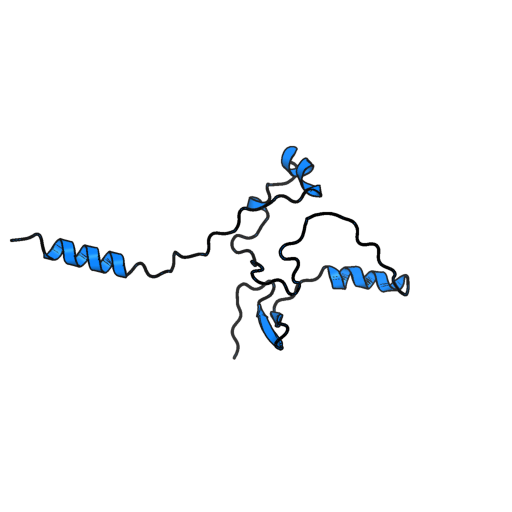923 -7.134 -8.196 1.00 87.56 100 PRO A C 1
ATOM 744 O O . PRO A 1 100 ? 16.870 -6.584 -8.752 1.00 87.56 100 PRO A O 1
ATOM 747 N N . ASP A 1 101 ? 15.716 -8.451 -8.257 1.00 90.94 101 ASP A N 1
ATOM 748 C CA . ASP A 1 101 ? 16.508 -9.357 -9.094 1.00 90.94 101 ASP A CA 1
ATOM 749 C C . ASP A 1 101 ? 15.950 -9.436 -10.528 1.00 90.94 101 ASP A C 1
ATOM 751 O O . ASP A 1 101 ? 16.362 -10.292 -11.314 1.00 90.94 101 ASP A O 1
ATOM 755 N N . PHE A 1 102 ? 14.996 -8.562 -10.872 1.00 91.69 102 PHE A N 1
ATOM 756 C CA . PHE A 1 102 ? 14.279 -8.522 -12.144 1.00 91.69 102 PHE A CA 1
ATOM 757 C C . PHE A 1 102 ? 13.523 -9.815 -12.467 1.00 91.69 102 PHE A C 1
ATOM 759 O O . PHE A 1 102 ? 13.313 -10.143 -13.638 1.00 91.69 102 PHE A O 1
ATOM 766 N N . LYS A 1 103 ? 13.065 -10.546 -11.448 1.00 92.75 103 LYS A N 1
ATOM 767 C CA . LYS A 1 103 ? 12.207 -11.719 -11.641 1.00 92.75 103 LYS A CA 1
ATOM 768 C C . LYS A 1 103 ? 10.747 -11.315 -11.542 1.00 92.75 103 LYS A C 1
ATOM 770 O O . LYS A 1 103 ? 10.368 -10.520 -10.683 1.00 92.75 103 LYS A O 1
ATOM 775 N N . LEU A 1 104 ? 9.922 -11.892 -12.411 1.00 93.62 104 LEU A N 1
ATOM 776 C CA . LEU A 1 104 ? 8.478 -11.717 -12.347 1.00 93.62 104 LEU A CA 1
ATOM 777 C C . LEU A 1 104 ? 7.928 -12.333 -11.051 1.00 93.62 104 LEU A C 1
ATOM 779 O O . LEU A 1 104 ? 8.336 -13.417 -10.621 1.00 93.62 104 LEU A O 1
ATOM 783 N N . LYS A 1 105 ? 7.014 -11.603 -10.417 1.00 91.75 105 LYS A N 1
ATOM 784 C CA . LYS A 1 105 ? 6.294 -11.968 -9.197 1.00 91.75 105 LYS A CA 1
ATOM 785 C C . LYS A 1 105 ? 4.844 -11.530 -9.322 1.00 91.75 105 LYS A C 1
ATOM 787 O O . LYS A 1 105 ? 4.558 -10.491 -9.917 1.00 91.75 105 LYS A O 1
ATOM 792 N N . SER A 1 106 ? 3.931 -12.302 -8.743 1.00 92.81 106 SER A N 1
ATOM 793 C CA . SER A 1 106 ? 2.551 -11.856 -8.595 1.00 92.81 106 SER A CA 1
ATOM 794 C C . SER A 1 106 ? 2.483 -10.650 -7.650 1.00 92.81 106 SER A C 1
ATOM 796 O O . SER A 1 106 ? 3.211 -10.586 -6.657 1.00 92.81 106 SER A O 1
ATOM 798 N N . ASP A 1 107 ? 1.645 -9.673 -8.001 1.00 92.31 107 ASP A N 1
ATOM 799 C CA . ASP A 1 107 ? 1.323 -8.517 -7.154 1.00 92.31 107 ASP A CA 1
ATOM 800 C C . ASP A 1 107 ? -0.074 -8.732 -6.546 1.00 92.31 107 ASP A C 1
ATOM 802 O O . ASP A 1 107 ? -0.198 -9.518 -5.610 1.00 92.31 107 ASP A O 1
ATOM 806 N N . ILE A 1 108 ? -1.149 -8.166 -7.116 1.00 92.94 108 ILE A N 1
ATOM 807 C CA . ILE A 1 108 ? -2.516 -8.425 -6.613 1.00 92.94 108 ILE A CA 1
ATOM 808 C C . ILE A 1 108 ? -3.068 -9.813 -6.984 1.00 92.94 108 ILE A C 1
ATOM 810 O O . ILE A 1 108 ? -4.081 -10.247 -6.439 1.00 92.94 108 ILE A O 1
ATOM 814 N N . LEU A 1 109 ? -2.440 -10.510 -7.936 1.00 93.88 109 LEU A N 1
ATOM 815 C CA . LEU A 1 109 ? -2.825 -11.874 -8.294 1.00 93.88 109 LEU A CA 1
ATOM 816 C C . LEU A 1 109 ? -2.379 -12.865 -7.215 1.00 93.88 109 LEU A C 1
ATOM 818 O O . LEU A 1 109 ? -1.276 -12.762 -6.689 1.00 93.88 109 LEU A O 1
ATOM 822 N N . GLU A 1 110 ? -3.185 -13.897 -6.965 1.00 90.50 110 GLU A N 1
ATOM 823 C CA . GLU A 1 110 ? -2.751 -15.021 -6.126 1.00 90.50 110 GLU A CA 1
ATOM 824 C C . GLU A 1 110 ? -1.564 -15.755 -6.778 1.00 90.50 110 GLU A C 1
ATOM 826 O O . GLU A 1 110 ? -0.557 -16.037 -6.130 1.00 90.50 110 GLU A O 1
ATOM 831 N N . SER A 1 111 ? -1.647 -16.022 -8.086 1.00 91.75 111 SER A N 1
ATOM 832 C CA . SER A 1 111 ? -0.583 -16.659 -8.870 1.00 91.75 111 SER A CA 1
ATOM 833 C C . SER A 1 111 ? -0.740 -16.391 -10.374 1.00 91.75 111 SER A C 1
ATOM 835 O O . SER A 1 111 ? -1.761 -15.867 -10.823 1.00 91.75 111 SER A O 1
ATOM 837 N N . TYR A 1 112 ? 0.282 -16.735 -11.160 1.00 93.56 112 TYR A N 1
ATOM 838 C CA . TYR A 1 112 ? 0.244 -16.735 -12.624 1.00 93.56 112 TYR A CA 1
ATOM 839 C C . TYR A 1 112 ? 1.076 -17.909 -13.167 1.00 93.56 112 TYR A C 1
ATOM 841 O O . TYR A 1 112 ? 1.846 -18.530 -12.432 1.00 93.56 112 TYR A O 1
ATOM 849 N N . THR A 1 113 ? 0.909 -18.230 -14.450 1.00 92.31 113 THR A N 1
ATOM 850 C CA . THR A 1 113 ? 1.644 -19.304 -15.132 1.00 92.31 113 THR A CA 1
ATOM 851 C C . THR A 1 113 ? 2.360 -18.737 -16.349 1.00 92.31 113 THR A C 1
ATOM 853 O O . THR A 1 113 ? 1.726 -18.098 -17.190 1.00 92.31 113 THR A O 1
ATOM 856 N N . ASP A 1 114 ? 3.666 -18.983 -16.437 1.00 81.62 114 ASP A N 1
ATOM 857 C CA . ASP A 1 114 ? 4.457 -18.690 -17.631 1.00 81.62 114 ASP A CA 1
ATOM 858 C C . ASP A 1 114 ? 4.239 -19.776 -18.694 1.00 81.62 114 ASP A C 1
ATOM 860 O O . ASP A 1 114 ? 3.994 -20.939 -18.365 1.00 81.62 114 ASP A O 1
ATOM 864 N N . LYS A 1 115 ? 4.273 -19.380 -19.970 1.00 69.56 115 LYS A N 1
AT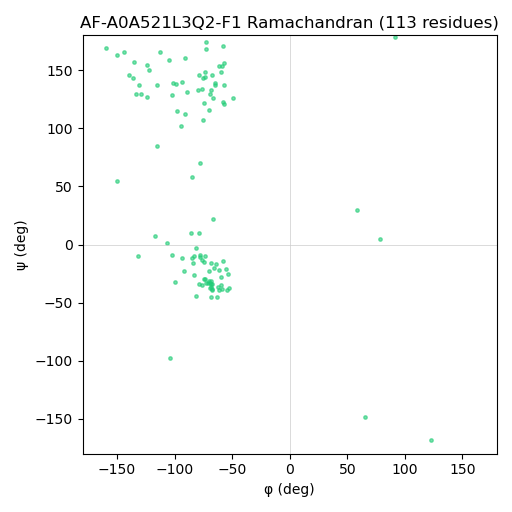OM 865 C CA . LYS A 1 115 ? 4.143 -20.302 -21.108 1.00 69.56 115 LYS A CA 1
ATOM 866 C C . LYS A 1 115 ? 5.442 -21.034 -21.408 1.00 69.56 115 LYS A C 1
ATOM 868 O O . LYS A 1 115 ? 6.509 -20.392 -21.296 1.00 69.56 115 LYS A O 1
#